Protein AF-A0A5N9G6C4-F1 (afdb_monomer)

Radius of gyration: 23.68 Å; Cα contacts (8 Å, |Δi|>4): 220; chains: 1; bounding box: 60×41×71 Å

Nearest PDB structures (foldseek):
  7oqy-assembly1_Y  TM=3.080E-01  e=1.799E-01  Saccharolobus solfataricus P2
  7n35-assembly2_A  TM=4.685E-01  e=5.476E+00  Yersinia aleksiciae
  2pm7-assembly1_B  TM=3.681E-01  e=4.408E+00  Saccharomyces cerevisiae
  6h3n-assembly1_B  TM=2.074E-01  e=8.450E+00  Pseudomonas aeruginosa PAO1

Sequence (139 aa):
MVASMALEARTTPQSTCPRCQSALVISYHEPECLSCGYADYAYTPPTERTERSVVAAGTRFILRYVGEFPTLTETLAHVRLRRIRNRVVYGVKCPFCGGDMDQSSLSGKRREVREERYKCPSGHRVSLLPKKDGSLGWK

Structure (mmCIF, N/CA/C/O backbone):
data_AF-A0A5N9G6C4-F1
#
_entry.id   AF-A0A5N9G6C4-F1
#
loop_
_atom_site.group_PDB
_atom_site.id
_atom_site.type_symbol
_atom_site.label_atom_id
_atom_site.label_alt_id
_atom_site.label_comp_id
_atom_site.label_asym_id
_atom_site.label_entity_id
_atom_site.label_seq_id
_atom_site.pdbx_PDB_ins_code
_atom_site.Cartn_x
_atom_site.Cartn_y
_atom_site.Cartn_z
_atom_site.occupancy
_atom_site.B_iso_or_equiv
_atom_site.auth_seq_id
_atom_site.auth_comp_id
_atom_site.auth_asym_id
_atom_site.auth_atom_id
_atom_site.pdbx_PDB_model_num
ATOM 1 N N . MET A 1 1 ? -14.489 18.185 52.212 1.00 36.25 1 MET A N 1
ATOM 2 C CA . MET A 1 1 ? -13.321 17.588 51.531 1.00 36.25 1 MET A CA 1
ATOM 3 C C . MET A 1 1 ? -13.854 16.710 50.415 1.00 36.25 1 MET A C 1
ATOM 5 O O . MET A 1 1 ? -14.339 15.626 50.700 1.00 36.25 1 MET A O 1
ATOM 9 N N . VAL A 1 2 ? -13.901 17.222 49.184 1.00 37.34 2 VAL A N 1
ATOM 10 C CA . VAL A 1 2 ? -14.400 16.456 48.031 1.00 37.34 2 VAL A CA 1
ATOM 11 C C . VAL A 1 2 ? -13.182 15.791 47.407 1.00 37.34 2 VAL A C 1
ATOM 13 O O . VAL A 1 2 ? -12.297 16.479 46.907 1.00 37.34 2 VAL A O 1
ATOM 16 N N . ALA A 1 3 ? -13.080 14.472 47.545 1.00 37.66 3 ALA A N 1
ATOM 17 C CA . ALA A 1 3 ? -12.008 13.705 46.935 1.00 37.66 3 ALA A CA 1
ATOM 18 C C . ALA A 1 3 ? -12.171 13.767 45.409 1.00 37.66 3 ALA A C 1
ATOM 20 O O . ALA A 1 3 ? -13.116 13.201 44.862 1.00 37.66 3 ALA A O 1
ATOM 21 N N . SER A 1 4 ? -11.267 14.476 44.728 1.00 42.16 4 SER A N 1
ATOM 22 C CA . SER A 1 4 ? -11.092 14.362 43.279 1.00 42.16 4 SER A CA 1
ATOM 23 C C . SER A 1 4 ? -10.633 12.943 42.968 1.00 42.16 4 SER A C 1
ATOM 25 O O . SER A 1 4 ? -9.462 12.609 43.138 1.00 42.16 4 SER A O 1
ATOM 27 N N . MET A 1 5 ? -11.567 12.093 42.547 1.00 43.66 5 MET A N 1
ATOM 28 C CA . MET A 1 5 ? -11.248 10.782 41.997 1.00 43.66 5 MET A CA 1
ATOM 29 C C . MET A 1 5 ? -10.710 10.997 40.583 1.00 43.66 5 MET A C 1
ATOM 31 O O . MET A 1 5 ? -11.456 11.354 39.673 1.00 43.66 5 MET A O 1
ATOM 35 N N . ALA A 1 6 ? -9.401 10.822 40.411 1.00 48.09 6 ALA A N 1
ATOM 36 C CA . ALA A 1 6 ? -8.812 10.666 39.092 1.00 48.09 6 ALA A CA 1
ATOM 37 C C . ALA A 1 6 ? -9.416 9.400 38.461 1.00 48.09 6 ALA A C 1
ATOM 39 O O . ALA A 1 6 ? -9.268 8.307 39.005 1.00 48.09 6 ALA A O 1
ATOM 40 N N . LEU A 1 7 ? -10.159 9.555 37.363 1.00 57.06 7 LEU A N 1
ATOM 41 C CA . LEU A 1 7 ? -10.677 8.427 36.593 1.00 57.06 7 LEU A CA 1
ATOM 42 C C . LEU A 1 7 ? -9.496 7.726 35.917 1.00 57.06 7 LEU A C 1
ATOM 44 O O . LEU A 1 7 ? -8.856 8.287 35.029 1.00 57.06 7 LEU A O 1
ATOM 48 N N . GLU A 1 8 ? -9.191 6.512 36.364 1.00 59.41 8 GLU A N 1
ATOM 49 C CA . GLU A 1 8 ? -8.225 5.635 35.708 1.00 59.41 8 GLU A CA 1
ATOM 50 C C . GLU A 1 8 ? -8.727 5.291 34.298 1.00 59.41 8 GLU A C 1
ATOM 52 O O . GLU A 1 8 ? -9.870 4.859 34.118 1.00 59.41 8 GLU A O 1
ATOM 57 N N . ALA A 1 9 ? -7.880 5.500 33.289 1.00 62.28 9 ALA A N 1
ATOM 58 C CA . ALA A 1 9 ? -8.211 5.196 31.903 1.00 62.28 9 ALA A CA 1
ATOM 59 C C . ALA A 1 9 ? -8.320 3.675 31.697 1.00 62.28 9 ALA A C 1
ATOM 61 O O . ALA A 1 9 ? -7.411 2.919 32.044 1.00 62.28 9 ALA A O 1
ATOM 62 N N . ARG A 1 10 ? -9.430 3.224 31.109 1.00 72.31 10 ARG A N 1
ATOM 63 C CA . ARG A 1 10 ? -9.715 1.819 30.794 1.00 72.31 10 ARG A CA 1
ATOM 64 C C . ARG A 1 10 ? -9.617 1.597 29.292 1.00 72.31 10 ARG A C 1
ATOM 66 O O . ARG A 1 10 ? -10.105 2.398 28.502 1.00 72.31 10 ARG A O 1
ATOM 73 N N . THR A 1 11 ? -9.001 0.491 28.898 1.00 69.12 11 THR A N 1
ATOM 74 C CA . THR A 1 11 ? -8.842 0.096 27.488 1.00 69.12 11 THR A CA 1
ATOM 75 C C . THR A 1 11 ? -9.912 -0.889 27.022 1.00 69.12 11 THR A C 1
ATOM 77 O O . THR A 1 11 ? -10.053 -1.131 25.825 1.00 69.12 11 THR A O 1
ATOM 80 N N . THR A 1 12 ? -10.684 -1.459 27.950 1.00 74.69 12 THR A N 1
ATOM 81 C CA . THR A 1 12 ? -11.844 -2.303 27.658 1.00 74.69 12 THR A CA 1
ATOM 82 C C . THR A 1 12 ? -13.127 -1.475 27.766 1.00 74.69 12 THR A C 1
ATOM 84 O O . THR A 1 12 ? -13.345 -0.821 28.789 1.00 74.69 12 THR A O 1
ATOM 87 N N . PRO A 1 13 ? -13.986 -1.473 26.732 1.00 75.38 13 PRO A N 1
ATOM 88 C CA . PRO A 1 13 ? -15.231 -0.722 26.782 1.00 75.38 13 PRO A CA 1
ATOM 89 C C . PRO A 1 13 ? -16.217 -1.421 27.720 1.00 75.38 13 PRO A C 1
ATOM 91 O O . PRO A 1 13 ? -16.378 -2.644 27.668 1.00 75.38 13 PRO A O 1
ATOM 94 N N . GLN A 1 14 ? -16.902 -0.655 28.570 1.00 81.62 14 GLN A N 1
ATOM 95 C CA . GLN A 1 14 ? -18.037 -1.184 29.319 1.00 81.62 14 GLN A CA 1
ATOM 96 C C . GLN A 1 14 ? -19.188 -1.490 28.355 1.00 81.62 14 GLN A C 1
ATOM 98 O O . GLN A 1 14 ? -19.529 -0.676 27.502 1.00 81.62 14 GLN A O 1
ATOM 103 N N . SER A 1 15 ? -19.805 -2.661 28.499 1.00 83.75 15 SER A N 1
ATOM 104 C CA . SER A 1 15 ? -20.960 -3.068 27.688 1.00 83.75 15 SER A CA 1
ATOM 105 C C . SER A 1 15 ? -22.298 -2.610 28.270 1.00 83.75 15 SER A C 1
ATOM 107 O O . SER A 1 15 ? -23.304 -2.619 27.563 1.00 83.75 15 SER A O 1
ATOM 109 N N . THR A 1 16 ? -22.322 -2.194 29.539 1.00 90.00 16 THR A N 1
ATOM 110 C CA . THR A 1 16 ? -23.551 -1.910 30.290 1.00 90.00 16 THR A CA 1
ATOM 111 C C . THR A 1 16 ? -23.477 -0.545 30.960 1.00 90.00 16 THR A C 1
ATOM 113 O O . THR A 1 16 ? -22.504 -0.226 31.639 1.00 90.00 16 THR A O 1
ATOM 116 N N . CYS A 1 17 ? -24.533 0.253 30.809 1.00 88.12 17 CYS A N 1
ATOM 117 C CA . CYS A 1 17 ? -24.637 1.577 31.401 1.00 88.12 17 CYS A CA 1
ATOM 118 C C . CYS A 1 17 ? -24.832 1.501 32.930 1.00 88.12 17 CYS A C 1
ATOM 120 O O . CYS A 1 17 ? -25.792 0.875 33.385 1.00 88.12 17 CYS A O 1
ATOM 122 N N . PRO A 1 18 ? -24.030 2.211 33.745 1.00 87.62 18 PRO A N 1
ATOM 123 C CA . PRO A 1 18 ? -24.185 2.215 35.201 1.00 87.62 18 PRO A CA 1
ATOM 124 C C . PRO A 1 18 ? -25.429 2.974 35.688 1.00 87.62 18 PRO A C 1
ATOM 126 O O . PRO A 1 18 ? -25.835 2.796 36.832 1.00 87.62 18 PRO A O 1
ATOM 129 N N . ARG A 1 19 ? -26.041 3.829 34.851 1.00 87.31 19 ARG A N 1
ATOM 130 C CA . ARG A 1 19 ? -27.228 4.617 35.230 1.00 87.31 19 ARG A CA 1
ATOM 131 C C . ARG A 1 19 ? -28.539 3.870 35.026 1.00 87.31 19 ARG A C 1
ATOM 133 O O . ARG A 1 19 ? -29.424 3.965 35.866 1.00 87.31 19 ARG A O 1
ATOM 140 N N . CYS A 1 20 ? -28.684 3.177 33.900 1.00 89.62 20 CYS A N 1
ATOM 141 C CA . CYS A 1 20 ? -29.958 2.567 33.507 1.00 89.62 20 CYS A CA 1
ATOM 142 C C . CYS A 1 20 ? -29.839 1.097 33.092 1.00 89.62 20 CYS A C 1
ATOM 144 O O . CYS A 1 20 ? -30.818 0.529 32.624 1.00 89.62 20 CYS A O 1
ATOM 146 N N . GLN A 1 21 ? -28.654 0.489 33.232 1.00 87.81 21 GLN A N 1
ATOM 147 C CA . GLN A 1 21 ? -28.378 -0.920 32.914 1.00 87.81 21 GLN A CA 1
ATOM 148 C C . GLN A 1 21 ? -28.632 -1.328 31.452 1.00 87.81 21 GLN A C 1
ATOM 150 O O . GLN A 1 21 ? -28.531 -2.504 31.113 1.00 87.81 21 GLN A O 1
ATOM 155 N N . SER A 1 22 ? -28.923 -0.375 30.566 1.00 88.69 22 SER A N 1
ATOM 156 C CA . SER A 1 22 ? -29.025 -0.630 29.130 1.00 88.69 22 SER A CA 1
ATOM 157 C C . SER A 1 22 ? -27.646 -0.844 28.499 1.00 88.69 22 SER A C 1
ATOM 159 O O . SER A 1 22 ? -26.613 -0.518 29.091 1.00 88.69 22 SER A O 1
ATOM 161 N N . ALA A 1 23 ? -27.628 -1.400 27.289 1.00 87.12 23 ALA A N 1
ATOM 162 C CA . ALA A 1 23 ? -26.392 -1.623 26.553 1.00 87.12 23 ALA A CA 1
ATOM 163 C C . ALA A 1 23 ? -25.733 -0.295 26.143 1.00 87.12 23 ALA A C 1
ATOM 165 O O . ALA A 1 23 ? -26.399 0.622 25.653 1.00 87.12 23 ALA A O 1
ATOM 166 N N . LEU A 1 24 ? -24.417 -0.215 26.325 1.00 87.75 24 LEU A N 1
ATOM 167 C CA . LEU A 1 24 ? -23.586 0.852 25.776 1.00 87.75 24 LEU A CA 1
ATOM 168 C C . LEU A 1 24 ? -23.210 0.511 24.335 1.00 87.75 24 LEU A C 1
ATOM 170 O O . LEU A 1 24 ? -22.813 -0.616 24.035 1.00 87.75 24 LEU A O 1
ATOM 174 N N . VAL A 1 25 ? -23.325 1.491 23.444 1.00 86.06 25 VAL A N 1
ATOM 175 C CA . VAL A 1 25 ? -22.963 1.364 22.032 1.00 86.06 25 VAL A CA 1
ATOM 176 C C . VAL A 1 25 ? -21.723 2.209 21.783 1.00 86.06 25 VAL A C 1
ATOM 178 O O . VAL A 1 25 ? -21.699 3.394 22.102 1.00 86.06 25 VAL A O 1
ATOM 181 N N . ILE A 1 26 ? -20.682 1.603 21.215 1.00 81.44 26 ILE A N 1
ATOM 182 C CA . ILE A 1 26 ? -19.456 2.319 20.850 1.00 81.44 26 ILE A CA 1
ATOM 183 C C . ILE A 1 26 ? -19.735 3.122 19.578 1.00 81.44 26 ILE A C 1
ATOM 185 O O . ILE A 1 26 ? -20.019 2.535 18.531 1.00 81.44 26 ILE A O 1
ATOM 189 N N . SER A 1 27 ? -19.680 4.451 19.685 1.00 74.19 27 SER A N 1
ATOM 190 C CA . SER A 1 27 ? -19.805 5.367 18.550 1.00 74.19 27 SER A CA 1
ATOM 191 C C . SER A 1 27 ? -18.424 5.646 17.924 1.00 74.19 27 SER A C 1
ATOM 193 O O . SER A 1 27 ? -17.555 4.775 17.895 1.00 74.19 27 SER A O 1
ATOM 195 N N . TYR A 1 28 ? -18.207 6.844 17.374 1.00 66.12 28 TYR A N 1
ATOM 196 C CA . TYR A 1 28 ? -16.961 7.210 16.694 1.00 66.12 28 TYR A CA 1
ATOM 197 C C . TYR A 1 28 ? -15.779 7.430 17.661 1.00 66.12 28 TYR A C 1
ATOM 199 O O . TYR A 1 28 ? -14.627 7.235 17.274 1.00 66.12 28 TYR A O 1
ATOM 207 N N . HIS A 1 29 ? -16.046 7.806 18.916 1.00 65.50 29 HIS A N 1
ATOM 208 C CA . HIS A 1 29 ? -15.001 8.106 19.904 1.00 65.50 29 HIS A CA 1
ATOM 209 C C . HIS A 1 29 ? -15.206 7.387 21.242 1.00 65.50 29 HIS A C 1
ATOM 211 O O . HIS A 1 29 ? -14.233 6.888 21.807 1.00 65.50 29 HIS A O 1
ATOM 217 N N . GLU A 1 30 ? -16.445 7.295 21.733 1.00 79.75 30 GLU A N 1
ATOM 218 C CA . GLU A 1 30 ? -16.741 6.889 23.112 1.00 79.75 30 GLU A CA 1
ATOM 219 C C . GLU A 1 30 ? -17.969 5.951 23.179 1.00 79.75 30 GLU A C 1
ATOM 221 O O . GLU A 1 30 ? -18.840 6.007 22.302 1.00 79.75 30 GLU A O 1
ATOM 226 N N . PRO A 1 31 ? -18.064 5.056 24.184 1.00 83.25 31 PRO A N 1
ATOM 227 C CA . PRO A 1 31 ? -19.263 4.266 24.436 1.00 83.25 31 PRO A CA 1
ATOM 228 C C . PRO A 1 31 ? -20.376 5.142 25.018 1.00 83.25 31 PRO A C 1
ATOM 230 O O . PRO A 1 31 ? -20.224 5.718 26.097 1.00 83.25 31 PRO A O 1
ATOM 233 N N . GLU A 1 32 ? -21.514 5.191 24.330 1.00 88.19 32 GLU A N 1
ATOM 234 C CA . GLU A 1 32 ? -22.676 5.994 24.707 1.00 88.19 32 GLU A CA 1
ATOM 235 C C . GLU A 1 32 ? -23.919 5.129 24.935 1.00 88.19 32 GLU A C 1
ATOM 237 O O . GLU A 1 32 ? -24.171 4.124 24.265 1.00 88.19 32 GLU A O 1
ATOM 242 N N . CYS A 1 33 ? -24.731 5.531 25.907 1.00 90.19 33 CYS A N 1
ATOM 243 C CA . CYS A 1 33 ? -26.010 4.915 26.219 1.00 90.19 33 CYS A CA 1
ATOM 244 C C . CYS A 1 33 ? -27.138 5.693 25.537 1.00 90.19 33 CYS A C 1
ATOM 246 O O . CYS A 1 33 ? -27.467 6.810 25.939 1.00 90.19 33 CYS A O 1
ATOM 248 N N . LEU A 1 34 ? -27.807 5.056 24.576 1.00 87.69 34 LEU A N 1
ATOM 249 C CA . LEU A 1 34 ? -28.899 5.669 23.811 1.00 87.69 34 LEU A CA 1
ATOM 250 C C . LEU A 1 34 ? -30.173 5.914 24.636 1.00 87.69 34 LEU A C 1
ATOM 252 O O . LEU A 1 34 ? -31.028 6.693 24.231 1.00 87.69 34 LEU A O 1
ATOM 256 N N . SER A 1 35 ? -30.324 5.246 25.784 1.00 87.81 35 SER A N 1
ATOM 257 C CA . SER A 1 35 ? -31.524 5.364 26.625 1.00 87.81 35 SER A CA 1
ATOM 258 C C . SER A 1 35 ? -31.457 6.514 27.632 1.00 87.81 35 SER A C 1
ATOM 260 O O . SER A 1 35 ? -32.492 7.078 27.971 1.00 87.81 35 SER A O 1
ATOM 262 N N . CYS A 1 36 ? -30.270 6.864 28.142 1.00 89.69 36 CYS A N 1
ATOM 263 C CA . CYS A 1 36 ? -30.132 7.889 29.188 1.00 89.69 36 CYS A CA 1
ATOM 264 C C . CYS A 1 36 ? -28.990 8.892 28.962 1.00 89.69 36 CYS A C 1
ATOM 266 O O . CYS A 1 36 ? -28.693 9.679 29.862 1.00 89.69 36 CYS A O 1
ATOM 268 N N . GLY A 1 37 ? -28.302 8.829 27.818 1.00 85.38 37 GLY A N 1
ATOM 269 C CA . GLY A 1 37 ? -27.229 9.760 27.458 1.00 85.38 37 GLY A CA 1
ATOM 270 C C . GLY A 1 37 ? -25.978 9.662 28.333 1.00 85.38 37 GLY A C 1
ATOM 271 O O . GLY A 1 37 ? -25.238 10.631 28.460 1.00 85.38 37 GLY A O 1
ATOM 272 N N . TYR A 1 38 ? -25.750 8.527 29.001 1.00 87.94 38 TYR A N 1
ATOM 273 C CA . TYR A 1 38 ? -24.489 8.297 29.710 1.00 87.94 38 TYR A CA 1
ATOM 274 C C . TYR A 1 38 ? -23.368 7.997 28.709 1.00 87.94 38 TYR A C 1
ATOM 276 O O . TYR A 1 38 ? -23.552 7.122 27.866 1.00 87.94 38 TYR A O 1
ATOM 284 N N . ALA A 1 39 ? -22.221 8.661 28.853 1.00 86.69 39 ALA A N 1
ATOM 285 C CA . ALA A 1 39 ? -21.005 8.413 28.081 1.00 86.69 39 ALA A CA 1
ATOM 286 C C . ALA A 1 39 ? -19.865 7.965 29.011 1.00 86.69 39 ALA A C 1
ATOM 288 O O . ALA A 1 39 ? -19.681 8.538 30.092 1.00 86.69 39 ALA A O 1
ATOM 289 N N . ASP A 1 40 ? -19.115 6.936 28.611 1.00 82.50 40 ASP A N 1
ATOM 290 C CA . ASP A 1 40 ? -17.954 6.441 29.364 1.00 82.50 40 ASP A CA 1
ATOM 291 C C . ASP A 1 40 ? -16.664 7.147 28.920 1.00 82.50 40 ASP A C 1
ATOM 293 O O . ASP A 1 40 ? -15.883 6.616 28.132 1.00 82.50 40 ASP A O 1
ATOM 297 N N . TYR A 1 41 ? -16.414 8.340 29.470 1.00 83.25 41 TYR A N 1
ATOM 298 C CA . TYR A 1 41 ? -15.186 9.113 29.222 1.00 83.25 41 TYR A CA 1
ATOM 299 C C . TYR A 1 41 ? -13.910 8.461 29.779 1.00 83.25 41 TYR A C 1
ATOM 301 O O . TYR A 1 41 ? -12.807 8.919 29.488 1.00 83.25 41 TYR A O 1
ATOM 309 N N . ALA A 1 42 ? -14.029 7.419 30.611 1.00 80.88 42 ALA A N 1
ATOM 310 C CA . ALA A 1 42 ? -12.864 6.681 31.095 1.00 80.88 42 ALA A CA 1
ATOM 311 C C . ALA A 1 42 ? -12.334 5.695 30.045 1.00 80.88 42 ALA A C 1
ATOM 313 O O . ALA A 1 42 ? -11.225 5.184 30.199 1.00 80.88 42 ALA A O 1
ATOM 314 N N . TYR A 1 43 ? -13.111 5.397 28.999 1.00 79.56 43 TYR A N 1
ATOM 315 C CA . TYR A 1 43 ? -12.673 4.529 27.919 1.00 79.56 43 TYR A CA 1
ATOM 316 C C . TYR A 1 43 ? -11.702 5.261 26.992 1.00 79.56 43 TYR A C 1
ATOM 318 O O . TYR A 1 43 ? -12.023 6.290 26.403 1.00 79.56 43 TYR A O 1
ATOM 326 N N . THR A 1 44 ? -10.521 4.680 26.808 1.00 76.25 44 THR A N 1
ATOM 327 C CA . THR A 1 44 ? -9.573 5.097 25.773 1.00 76.25 44 THR A CA 1
ATOM 328 C C . THR A 1 44 ? -9.429 3.954 24.774 1.00 76.25 44 THR A C 1
ATOM 330 O O . THR A 1 44 ? -9.078 2.840 25.178 1.00 76.25 44 THR A O 1
ATOM 333 N N . PRO A 1 45 ? -9.717 4.170 23.476 1.00 71.44 45 PRO A N 1
ATOM 334 C CA . PRO A 1 45 ? -9.555 3.113 22.494 1.00 71.44 45 PRO A CA 1
ATOM 335 C C . PRO A 1 45 ? -8.079 2.695 22.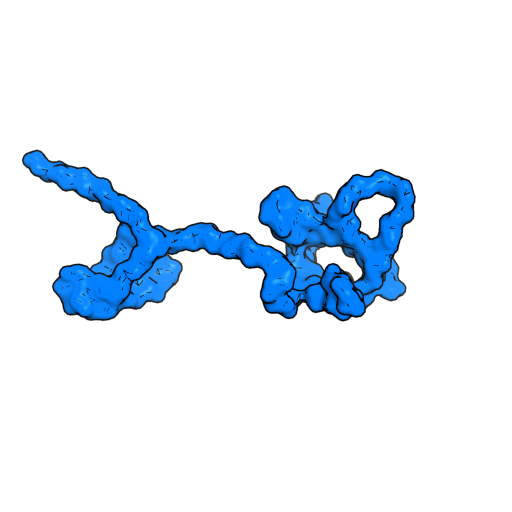453 1.00 71.44 45 PRO A C 1
ATOM 337 O O . PRO A 1 45 ? -7.204 3.567 22.402 1.00 71.44 45 PRO A O 1
ATOM 340 N N . PRO A 1 46 ? -7.770 1.386 22.468 1.00 68.50 46 PRO A N 1
ATOM 341 C CA . PRO A 1 46 ? -6.394 0.929 22.360 1.00 68.50 46 PRO A CA 1
ATOM 342 C C . PRO A 1 46 ? -5.784 1.462 21.057 1.00 68.50 46 PRO A C 1
ATOM 344 O O . PRO A 1 46 ? -6.254 1.170 19.959 1.00 68.50 46 PRO A O 1
ATOM 347 N N . THR A 1 47 ? -4.720 2.258 21.179 1.00 62.38 47 THR A N 1
ATOM 348 C CA . THR A 1 47 ? -3.961 2.828 20.053 1.00 62.38 47 THR A CA 1
ATOM 349 C C . THR A 1 47 ? -3.063 1.805 19.366 1.00 62.38 47 THR A C 1
ATOM 351 O O . THR A 1 47 ? -2.329 2.158 18.437 1.00 62.38 47 THR A O 1
ATOM 354 N N . GLU A 1 48 ? -3.123 0.539 19.785 1.00 54.03 48 GLU A N 1
ATOM 355 C CA . GLU A 1 48 ? -2.376 -0.544 19.171 1.00 54.03 48 GLU A CA 1
ATOM 356 C C . GLU A 1 48 ? -2.876 -0.773 17.744 1.00 54.03 48 GLU A C 1
ATOM 358 O O . GLU A 1 48 ? -3.760 -1.582 17.453 1.00 54.03 48 GLU A O 1
ATOM 363 N N . ARG A 1 49 ? -2.232 -0.055 16.818 1.00 50.41 49 ARG A N 1
ATOM 364 C CA . ARG A 1 49 ? -1.990 -0.520 15.459 1.00 50.41 49 ARG A CA 1
ATOM 365 C C . ARG A 1 49 ? -1.426 -1.914 15.609 1.00 50.41 49 ARG A C 1
ATOM 367 O O . ARG A 1 49 ? -0.244 -2.066 15.889 1.00 50.41 49 ARG A O 1
ATOM 374 N N . THR A 1 50 ? -2.290 -2.913 15.494 1.00 46.06 50 THR A N 1
ATOM 375 C CA . THR A 1 50 ? -1.884 -4.295 15.655 1.00 46.06 50 THR A CA 1
ATOM 376 C C . THR A 1 50 ? -0.698 -4.506 14.724 1.00 46.06 50 THR A C 1
ATOM 378 O O . THR A 1 50 ? -0.842 -4.360 13.506 1.00 46.06 50 THR A O 1
ATOM 381 N N . GLU A 1 51 ? 0.466 -4.818 15.290 1.00 47.75 51 GLU A N 1
ATOM 382 C CA . GLU A 1 51 ? 1.654 -5.270 14.569 1.00 47.75 51 GLU A CA 1
ATOM 383 C C . GLU A 1 51 ? 1.369 -6.663 13.988 1.00 47.75 51 GLU A C 1
ATOM 385 O O . GLU A 1 51 ? 2.064 -7.643 14.247 1.00 47.75 51 GLU A O 1
ATOM 390 N N . ARG A 1 52 ? 0.277 -6.804 13.226 1.00 44.16 52 ARG A N 1
ATOM 391 C CA . ARG A 1 52 ? 0.003 -8.019 12.476 1.00 44.16 52 ARG A CA 1
ATOM 392 C C . ARG A 1 52 ? 1.155 -8.138 11.506 1.00 44.16 52 ARG A C 1
ATOM 394 O O . ARG A 1 52 ? 1.268 -7.348 10.568 1.00 44.16 52 ARG A O 1
ATOM 401 N N . SER A 1 53 ? 2.026 -9.106 11.780 1.00 46.19 53 SER A N 1
ATOM 402 C CA . SER A 1 53 ? 3.139 -9.417 10.907 1.00 46.19 53 SER A CA 1
ATOM 403 C C . SER A 1 53 ? 2.584 -9.560 9.492 1.00 46.19 53 SER A C 1
ATOM 405 O O . SER A 1 53 ? 1.601 -10.265 9.241 1.00 46.19 53 SER A O 1
ATOM 407 N N . VAL A 1 54 ? 3.204 -8.821 8.573 1.00 51.41 54 VAL A N 1
ATOM 408 C CA . VAL A 1 54 ? 2.842 -8.687 7.153 1.00 51.41 54 VAL A CA 1
ATOM 409 C C . VAL A 1 54 ? 2.595 -10.054 6.492 1.00 51.41 54 VAL A C 1
ATOM 411 O O . VAL A 1 54 ? 1.864 -10.157 5.516 1.00 51.41 54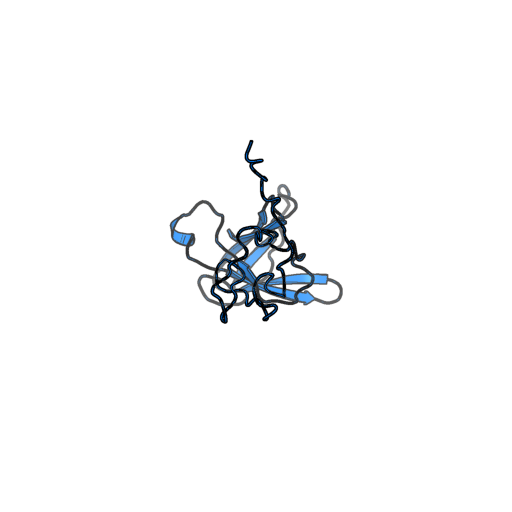 VAL A O 1
ATOM 414 N N . VAL A 1 55 ? 3.145 -11.125 7.064 1.00 51.44 55 VAL A N 1
ATOM 415 C CA . VAL A 1 55 ? 3.084 -12.508 6.593 1.00 51.44 55 VAL A CA 1
ATOM 416 C C . VAL A 1 55 ? 1.724 -13.191 6.834 1.00 51.44 55 VAL A C 1
ATOM 418 O O . VAL A 1 55 ? 1.346 -14.051 6.043 1.00 51.44 55 VAL A O 1
ATOM 421 N N . ALA A 1 56 ? 0.962 -12.827 7.874 1.00 42.81 56 ALA A N 1
ATOM 422 C CA . ALA A 1 56 ? -0.196 -13.619 8.320 1.00 42.81 56 ALA A CA 1
ATOM 423 C C . ALA A 1 56 ? -1.503 -13.378 7.535 1.00 42.81 56 ALA A C 1
ATOM 425 O O . ALA A 1 56 ? -2.402 -14.212 7.576 1.00 42.81 56 ALA A O 1
ATOM 426 N N . ALA A 1 57 ? -1.636 -12.255 6.821 1.00 51.78 57 ALA A N 1
ATOM 427 C CA . ALA A 1 57 ? -2.936 -11.823 6.299 1.00 51.78 57 ALA A CA 1
ATOM 428 C C . ALA A 1 57 ? -3.249 -12.284 4.861 1.00 51.78 57 ALA A C 1
ATOM 430 O O . ALA A 1 57 ? -4.398 -12.200 4.439 1.00 51.78 57 ALA A O 1
ATOM 431 N N . GLY A 1 58 ? -2.265 -12.737 4.072 1.00 49.28 58 GLY A N 1
ATOM 432 C CA . GLY A 1 58 ? -2.490 -13.066 2.650 1.00 49.28 58 GLY A CA 1
ATOM 433 C C . GLY A 1 58 ? -3.061 -11.901 1.816 1.00 49.28 58 GLY A C 1
ATOM 434 O O . GLY A 1 58 ? -3.566 -12.106 0.712 1.00 49.28 58 GLY A O 1
ATOM 435 N N . THR A 1 59 ? -3.008 -10.677 2.347 1.00 58.91 59 THR A N 1
ATOM 436 C CA . THR A 1 59 ? -3.706 -9.499 1.835 1.00 58.91 59 THR A CA 1
ATOM 437 C C . THR A 1 59 ? -2.917 -8.803 0.731 1.00 58.91 59 THR A C 1
ATOM 439 O O . THR A 1 59 ? -1.695 -8.902 0.612 1.00 58.91 59 THR A O 1
ATOM 442 N N . ARG A 1 60 ? -3.644 -8.078 -0.121 1.00 68.00 60 ARG A N 1
ATOM 443 C CA . ARG A 1 60 ? -3.060 -7.057 -0.993 1.00 68.00 60 ARG A CA 1
ATOM 444 C C . ARG A 1 60 ? -2.693 -5.860 -0.115 1.00 68.00 60 ARG A C 1
ATOM 446 O O . ARG A 1 60 ? -3.539 -5.356 0.616 1.00 68.00 60 ARG A O 1
ATOM 453 N N . PHE A 1 61 ? -1.449 -5.422 -0.198 1.00 75.38 61 PHE A N 1
ATOM 454 C CA . PHE A 1 61 ? -0.901 -4.266 0.493 1.00 75.38 61 PHE A CA 1
ATOM 455 C C . PHE A 1 61 ? -0.816 -3.081 -0.462 1.00 75.38 61 PHE A C 1
ATOM 457 O O . PHE A 1 61 ? -0.491 -3.230 -1.642 1.00 75.38 61 PHE A O 1
ATOM 464 N N . ILE A 1 62 ? -1.078 -1.898 0.078 1.00 85.19 62 ILE A N 1
ATOM 465 C CA . ILE A 1 62 ? -0.867 -0.626 -0.601 1.00 85.19 62 ILE A CA 1
ATOM 466 C C . ILE A 1 62 ? 0.281 0.061 0.131 1.00 85.19 62 ILE A C 1
ATOM 468 O O . ILE A 1 62 ? 0.156 0.401 1.307 1.00 85.19 62 ILE A O 1
ATOM 472 N N . LEU A 1 63 ? 1.414 0.219 -0.548 1.00 87.56 63 LEU A N 1
ATOM 473 C CA . LEU A 1 63 ? 2.599 0.855 0.012 1.00 87.56 63 LEU A CA 1
ATOM 474 C C . LEU A 1 63 ? 2.671 2.314 -0.432 1.00 87.56 63 LEU A C 1
ATOM 476 O O . LEU A 1 63 ? 2.415 2.640 -1.593 1.00 87.56 63 LEU A O 1
ATOM 480 N N . ARG A 1 64 ? 3.075 3.180 0.497 1.00 88.44 64 ARG A N 1
ATOM 481 C CA . ARG A 1 64 ? 3.352 4.596 0.234 1.00 88.44 64 ARG A CA 1
ATOM 482 C C . ARG A 1 64 ? 4.809 4.798 -0.165 1.00 88.44 64 ARG A C 1
ATOM 484 O O . ARG A 1 64 ? 5.676 4.028 0.262 1.00 88.44 64 ARG A O 1
ATOM 491 N N . TYR A 1 65 ? 5.048 5.840 -0.954 1.00 89.81 65 TYR A N 1
ATOM 492 C CA . TYR A 1 65 ? 6.383 6.250 -1.359 1.00 89.81 65 TYR A CA 1
ATOM 493 C C . TYR A 1 65 ? 7.185 6.783 -0.159 1.00 89.81 65 TYR A C 1
ATOM 495 O O . TYR A 1 65 ? 6.641 7.473 0.704 1.00 89.81 65 TYR A O 1
ATOM 503 N N . VAL A 1 66 ? 8.466 6.422 -0.076 1.00 88.19 66 VAL A N 1
ATOM 504 C CA . VAL A 1 66 ? 9.392 6.795 1.019 1.00 88.19 66 VAL A CA 1
ATOM 505 C C . VAL A 1 66 ? 10.725 7.319 0.468 1.00 88.19 66 VAL A C 1
ATOM 507 O O . VAL A 1 66 ? 11.691 7.486 1.205 1.00 88.19 66 VAL A O 1
ATOM 510 N N . GLY A 1 67 ? 10.821 7.534 -0.842 1.00 85.38 67 GLY A N 1
ATOM 511 C CA . GLY A 1 67 ? 12.034 8.070 -1.446 1.00 85.38 67 GLY A CA 1
ATOM 512 C C . GLY A 1 67 ? 12.153 9.590 -1.327 1.00 85.38 67 GLY A C 1
ATOM 513 O O . GLY A 1 67 ? 11.420 10.250 -0.596 1.00 85.38 67 GLY A O 1
ATOM 514 N N . GLU A 1 68 ? 13.104 10.140 -2.075 1.00 87.94 68 GLU A N 1
ATOM 515 C CA . GLU A 1 68 ? 13.505 11.552 -2.003 1.00 87.94 68 GLU A CA 1
ATOM 516 C C . GLU A 1 68 ? 12.602 12.486 -2.822 1.00 87.94 68 GLU A C 1
ATOM 518 O O . GLU A 1 68 ? 12.631 13.697 -2.621 1.00 87.94 68 GLU A O 1
ATOM 523 N N . PHE A 1 69 ? 11.795 11.949 -3.745 1.00 87.94 69 PHE A N 1
ATOM 524 C CA . PHE A 1 69 ? 10.993 12.755 -4.665 1.00 87.94 69 PHE A CA 1
ATOM 525 C C . PHE A 1 69 ? 9.578 13.022 -4.119 1.00 87.94 69 PHE A C 1
ATOM 527 O O . PHE A 1 69 ? 8.742 12.115 -4.120 1.00 87.94 69 PHE A O 1
ATOM 534 N N . PRO A 1 70 ? 9.239 14.263 -3.720 1.00 86.94 70 PRO A N 1
ATOM 535 C CA . PRO A 1 70 ? 7.934 14.565 -3.128 1.00 86.94 70 PRO A CA 1
ATOM 536 C C . PRO A 1 70 ? 6.775 14.398 -4.121 1.00 86.94 70 PRO A C 1
ATOM 538 O O . PRO A 1 70 ? 5.656 14.094 -3.712 1.00 86.94 70 PRO A O 1
ATOM 541 N N . THR A 1 71 ? 7.037 14.518 -5.423 1.00 88.69 71 THR A N 1
ATOM 542 C CA . THR A 1 71 ? 6.058 14.306 -6.504 1.00 88.69 71 THR A CA 1
ATOM 543 C C . THR A 1 71 ? 5.482 12.890 -6.530 1.00 88.69 71 THR A C 1
ATOM 545 O O . THR A 1 71 ? 4.401 12.679 -7.068 1.00 88.69 71 THR A O 1
ATOM 548 N N . LEU A 1 72 ? 6.176 11.918 -5.933 1.00 87.19 72 LEU A N 1
ATOM 549 C CA . LEU A 1 72 ? 5.750 10.522 -5.874 1.00 87.19 72 LEU A CA 1
ATOM 550 C C . LEU A 1 72 ? 5.024 10.174 -4.565 1.00 87.19 72 LEU A C 1
ATOM 552 O O . LEU A 1 72 ? 4.564 9.046 -4.405 1.00 87.19 72 LEU A O 1
ATOM 556 N N . THR A 1 73 ? 4.854 11.123 -3.642 1.00 86.75 73 THR A N 1
ATOM 557 C CA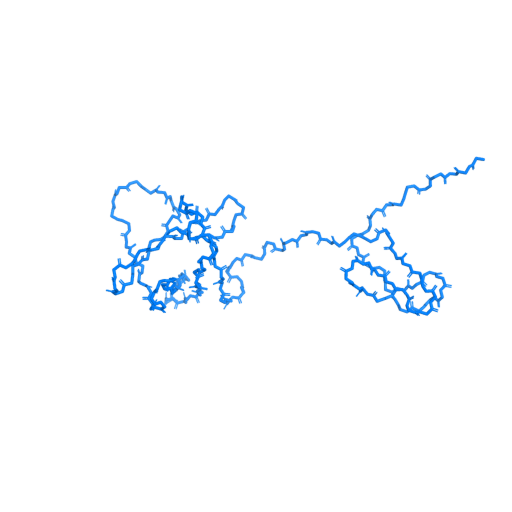 . THR A 1 73 ? 4.242 10.873 -2.320 1.00 86.75 73 THR A CA 1
ATOM 558 C C . THR A 1 73 ? 2.822 10.308 -2.419 1.00 86.75 73 THR A C 1
ATOM 560 O O . THR A 1 73 ? 2.438 9.444 -1.628 1.00 86.75 73 THR A O 1
ATOM 563 N N . GLU A 1 74 ? 2.053 10.766 -3.407 1.00 86.44 74 GLU A N 1
ATOM 564 C CA . GLU A 1 74 ? 0.677 10.317 -3.649 1.00 86.44 74 GLU A CA 1
ATOM 565 C C . GLU A 1 74 ? 0.602 9.051 -4.512 1.00 86.44 74 GL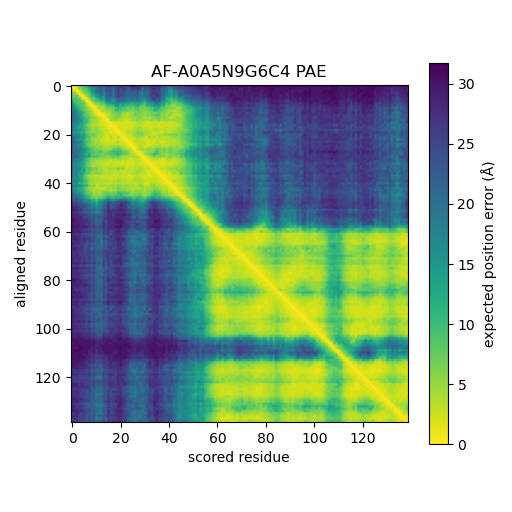U A C 1
ATOM 567 O O . GLU A 1 74 ? -0.447 8.412 -4.592 1.00 86.44 74 GLU A O 1
ATOM 572 N N . THR A 1 75 ? 1.715 8.641 -5.129 1.00 88.25 75 THR A N 1
ATOM 573 C CA . THR A 1 75 ? 1.749 7.409 -5.917 1.00 88.25 75 THR A CA 1
ATOM 574 C C . THR A 1 75 ? 1.824 6.184 -5.004 1.00 88.25 75 THR A C 1
ATOM 576 O O . THR A 1 75 ? 2.625 6.095 -4.068 1.00 88.25 75 THR A O 1
ATOM 579 N N . LEU A 1 76 ? 0.953 5.212 -5.271 1.00 88.31 76 LEU A N 1
ATOM 580 C CA . LEU A 1 76 ? 0.772 4.030 -4.434 1.00 88.31 76 LEU A CA 1
ATOM 581 C C . LEU A 1 76 ? 1.215 2.772 -5.178 1.00 88.31 76 LEU A C 1
ATOM 583 O O . LEU A 1 76 ? 0.742 2.483 -6.280 1.00 88.31 76 LEU A O 1
ATOM 587 N N . ALA A 1 77 ? 2.086 1.983 -4.551 1.00 88.62 77 ALA A N 1
ATOM 588 C CA . ALA A 1 77 ? 2.502 0.696 -5.089 1.00 88.62 77 ALA A CA 1
ATOM 589 C C . ALA A 1 77 ? 1.629 -0.421 -4.515 1.00 88.62 77 ALA A C 1
ATOM 591 O O . ALA A 1 77 ? 1.481 -0.563 -3.299 1.00 88.62 77 ALA A O 1
ATOM 592 N N . HIS A 1 78 ? 1.073 -1.242 -5.402 1.00 88.94 78 HIS A N 1
ATOM 593 C CA . HIS A 1 78 ? 0.269 -2.391 -5.009 1.00 88.94 78 HIS A CA 1
ATOM 594 C C . HIS A 1 78 ? 1.164 -3.617 -4.897 1.00 88.94 78 HIS A C 1
ATOM 596 O O . HIS A 1 78 ? 1.799 -4.032 -5.870 1.00 88.94 78 HIS A O 1
ATOM 602 N N . VAL A 1 79 ? 1.182 -4.220 -3.714 1.00 88.62 79 VAL A N 1
ATOM 6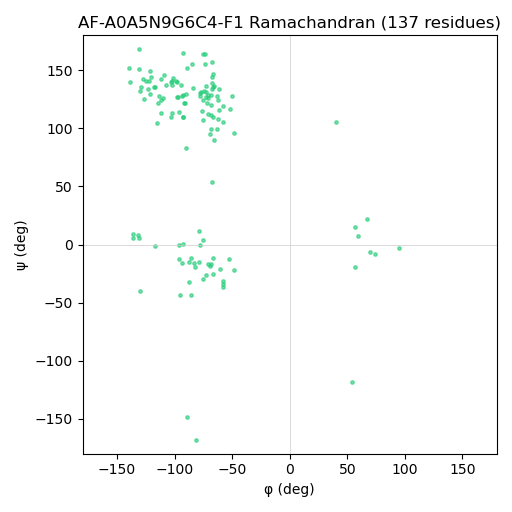03 C CA . VAL A 1 79 ? 2.019 -5.375 -3.404 1.00 88.62 79 VAL A CA 1
ATOM 604 C C . VAL A 1 79 ? 1.143 -6.517 -2.925 1.00 88.62 79 VAL A C 1
ATOM 606 O O . VAL A 1 79 ? 0.250 -6.340 -2.109 1.00 88.62 79 VAL A O 1
ATOM 609 N N . ARG A 1 80 ? 1.374 -7.720 -3.436 1.00 86.56 80 ARG A N 1
ATOM 610 C CA . ARG A 1 80 ? 0.694 -8.938 -2.986 1.00 86.56 80 ARG A CA 1
ATOM 611 C C . ARG A 1 80 ? 1.718 -9.973 -2.576 1.00 86.56 80 ARG A C 1
ATOM 613 O O . ARG A 1 80 ? 2.713 -10.139 -3.270 1.00 86.56 80 ARG A O 1
ATOM 620 N N . LEU A 1 81 ? 1.469 -10.710 -1.505 1.00 84.50 81 LEU A N 1
ATOM 621 C CA . LEU A 1 81 ? 2.298 -11.871 -1.201 1.00 84.50 81 LEU A CA 1
ATOM 622 C C . LEU A 1 81 ? 1.997 -12.974 -2.217 1.00 84.50 81 LEU A C 1
ATOM 624 O O . LEU A 1 81 ? 0.843 -13.345 -2.432 1.00 84.50 81 LEU A O 1
ATOM 628 N N . ARG A 1 82 ? 3.037 -13.481 -2.876 1.00 81.31 82 ARG A N 1
ATOM 629 C CA . ARG A 1 82 ? 2.968 -14.649 -3.753 1.00 81.31 82 ARG A CA 1
ATOM 630 C C . ARG A 1 82 ? 3.837 -15.747 -3.166 1.00 81.31 82 ARG A C 1
ATOM 632 O O . ARG A 1 82 ? 4.974 -15.513 -2.762 1.00 81.31 82 ARG A O 1
ATOM 639 N N . ARG A 1 83 ? 3.319 -16.970 -3.152 1.00 80.00 83 ARG A N 1
ATOM 640 C CA . ARG A 1 83 ? 4.108 -18.143 -2.786 1.00 80.00 83 ARG A CA 1
ATOM 641 C C . ARG A 1 83 ? 4.734 -18.719 -4.048 1.00 80.00 83 ARG A C 1
ATOM 643 O O . ARG A 1 83 ? 4.026 -19.052 -4.993 1.00 80.00 83 ARG A O 1
ATOM 650 N N . ILE A 1 84 ? 6.058 -18.812 -4.074 1.00 80.19 84 ILE A N 1
ATOM 651 C CA . ILE A 1 84 ? 6.809 -19.443 -5.160 1.00 80.19 84 ILE A CA 1
ATOM 652 C C . ILE A 1 84 ? 7.488 -20.668 -4.559 1.00 80.19 84 ILE A C 1
ATOM 654 O O . ILE A 1 84 ? 8.479 -20.536 -3.842 1.00 80.19 84 ILE A O 1
ATOM 658 N N . ARG A 1 85 ? 6.964 -21.866 -4.840 1.00 83.44 85 ARG A N 1
ATOM 659 C CA . ARG A 1 85 ? 7.418 -23.121 -4.212 1.00 83.44 85 ARG A CA 1
ATOM 660 C C . ARG A 1 85 ? 7.360 -23.007 -2.676 1.00 83.44 85 ARG A C 1
ATOM 662 O O . ARG A 1 85 ? 6.293 -22.739 -2.131 1.00 83.44 85 ARG A O 1
ATOM 669 N N . ASN A 1 86 ? 8.499 -23.132 -1.992 1.00 83.44 86 ASN A N 1
ATOM 670 C CA . ASN A 1 86 ? 8.588 -23.096 -0.528 1.00 83.44 86 ASN A CA 1
ATOM 671 C C . ASN A 1 86 ? 8.866 -21.694 0.046 1.00 83.44 86 ASN A C 1
ATOM 673 O O . ASN A 1 86 ? 8.946 -21.549 1.262 1.00 83.44 86 ASN A O 1
ATOM 677 N N . ARG A 1 87 ? 8.999 -20.656 -0.796 1.00 78.38 87 ARG A N 1
ATOM 678 C CA . ARG A 1 87 ? 9.262 -19.273 -0.358 1.00 78.38 87 ARG A CA 1
ATOM 679 C C . ARG A 1 87 ? 8.049 -18.367 -0.551 1.00 78.38 87 ARG A C 1
ATOM 681 O O . ARG A 1 87 ? 7.304 -18.504 -1.522 1.00 78.38 87 ARG A O 1
ATOM 688 N N . VAL A 1 88 ? 7.883 -17.413 0.360 1.00 78.44 88 VAL A N 1
ATOM 689 C CA . VAL A 1 88 ?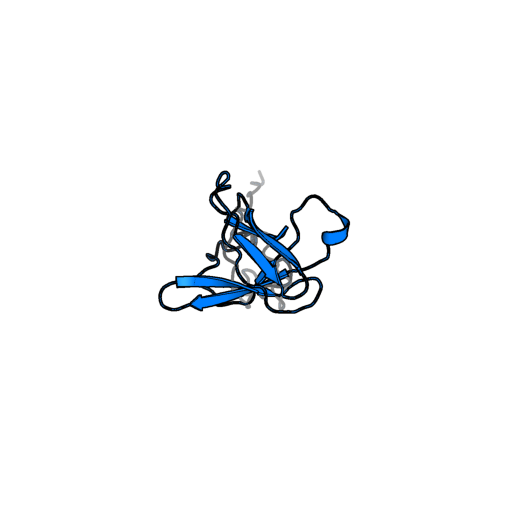 6.942 -16.296 0.223 1.00 78.44 88 VAL A CA 1
ATOM 690 C C . VAL A 1 88 ? 7.727 -15.098 -0.303 1.00 78.44 88 VAL A C 1
ATOM 692 O O . VAL A 1 88 ? 8.771 -14.763 0.246 1.00 78.44 88 VAL A O 1
ATOM 695 N N . VAL A 1 89 ? 7.255 -14.499 -1.392 1.00 82.69 89 VAL A N 1
ATOM 696 C CA . VAL A 1 89 ? 7.898 -13.369 -2.076 1.00 82.69 89 VAL A CA 1
ATOM 697 C C . VAL A 1 89 ? 6.853 -12.286 -2.318 1.00 82.69 89 VAL A C 1
ATOM 699 O O . VAL A 1 89 ? 5.666 -12.583 -2.481 1.00 82.69 89 VAL A O 1
ATOM 702 N N . TYR A 1 90 ? 7.268 -11.026 -2.368 1.00 86.12 90 TYR A N 1
ATOM 703 C CA . TYR A 1 90 ? 6.384 -9.943 -2.771 1.00 86.12 90 TYR A CA 1
ATOM 704 C C . TYR A 1 90 ? 6.218 -9.921 -4.299 1.00 86.12 90 TYR A C 1
ATOM 706 O O . TYR A 1 90 ? 7.171 -9.978 -5.066 1.00 86.12 90 TYR A O 1
ATOM 714 N N . GLY A 1 91 ? 4.974 -9.854 -4.761 1.00 88.81 91 GLY A N 1
ATOM 715 C CA . GLY A 1 91 ? 4.620 -9.552 -6.141 1.00 88.81 91 GLY A CA 1
ATOM 716 C C . GLY A 1 91 ? 4.164 -8.105 -6.238 1.00 88.81 91 GLY A C 1
ATOM 717 O O . GLY A 1 91 ? 3.110 -7.764 -5.699 1.00 88.81 91 GLY A O 1
ATOM 718 N N . VAL A 1 92 ? 4.932 -7.276 -6.936 1.00 90.25 92 VAL A N 1
ATOM 719 C CA . VAL A 1 92 ? 4.697 -5.831 -7.055 1.00 90.25 92 VAL A CA 1
ATOM 720 C C . VAL A 1 92 ? 4.061 -5.513 -8.404 1.00 90.25 92 VAL A C 1
ATOM 722 O O . VAL A 1 92 ? 4.479 -6.051 -9.431 1.00 90.25 92 VAL A O 1
ATOM 725 N N . LYS A 1 93 ? 3.055 -4.635 -8.409 1.00 91.44 93 LYS A N 1
ATOM 726 C CA . LYS A 1 93 ? 2.584 -3.971 -9.627 1.00 91.44 93 LYS A CA 1
ATOM 727 C C . LYS A 1 93 ? 3.268 -2.623 -9.783 1.00 91.44 93 LYS A C 1
ATOM 729 O O . LYS A 1 93 ? 3.375 -1.866 -8.820 1.00 91.44 93 LYS A O 1
ATOM 734 N N . CYS A 1 94 ? 3.676 -2.316 -11.006 1.00 90.75 94 CYS A N 1
ATOM 735 C CA . CYS A 1 94 ? 4.309 -1.052 -11.332 1.00 90.75 94 CYS A CA 1
ATOM 736 C C . CYS A 1 94 ? 3.339 0.113 -11.062 1.00 90.75 94 CYS A C 1
ATOM 738 O O . CYS A 1 94 ? 2.249 0.115 -11.638 1.00 90.75 94 CYS A O 1
ATOM 740 N N . PRO A 1 95 ? 3.716 1.113 -10.245 1.00 90.00 95 PRO A N 1
ATOM 741 C CA . PRO A 1 95 ? 2.860 2.266 -9.961 1.00 90.00 95 PRO A CA 1
ATOM 742 C C . PRO A 1 95 ? 2.675 3.183 -11.181 1.00 90.00 95 PRO A C 1
ATOM 744 O O . PRO A 1 95 ? 1.739 3.970 -11.208 1.00 90.00 95 PRO A O 1
ATOM 747 N N . PHE A 1 96 ? 3.531 3.058 -12.202 1.00 90.00 96 PHE A N 1
ATOM 748 C CA . PHE A 1 96 ? 3.504 3.905 -13.398 1.00 90.00 96 PHE A CA 1
ATOM 749 C C . PHE A 1 96 ? 2.718 3.289 -14.559 1.00 90.00 96 PHE A C 1
ATOM 751 O O . PHE A 1 96 ? 1.954 3.980 -15.219 1.00 90.00 96 PHE A O 1
ATOM 758 N N . CYS A 1 97 ? 2.898 1.990 -14.827 1.00 90.94 97 CYS A N 1
ATOM 759 C CA . CYS A 1 97 ? 2.262 1.319 -15.969 1.00 90.94 97 CYS A CA 1
ATOM 760 C C . CYS A 1 97 ? 1.291 0.194 -15.582 1.00 90.94 97 CYS A C 1
ATOM 762 O O . CYS A 1 97 ? 0.727 -0.451 -16.459 1.00 90.94 97 CYS A O 1
ATOM 764 N N . GLY A 1 98 ? 1.118 -0.100 -14.289 1.00 87.12 98 GLY A N 1
ATOM 765 C CA . GLY A 1 98 ? 0.199 -1.134 -13.796 1.00 87.12 98 GLY A CA 1
ATOM 766 C C . GLY A 1 98 ? 0.607 -2.586 -14.090 1.00 87.12 98 GLY A C 1
ATOM 767 O O . GLY A 1 98 ? -0.041 -3.509 -13.587 1.00 87.12 98 GLY A O 1
ATOM 768 N N . GLY A 1 99 ? 1.671 -2.796 -14.872 1.00 88.31 99 GLY A N 1
ATOM 769 C CA . GLY A 1 99 ? 2.209 -4.112 -15.212 1.00 88.31 99 GLY A CA 1
ATOM 770 C C . GLY A 1 99 ? 2.820 -4.837 -14.013 1.00 88.31 99 GLY A C 1
ATOM 771 O O . GLY A 1 99 ? 3.225 -4.216 -13.029 1.00 88.31 99 GLY A O 1
ATOM 772 N N . ASP A 1 100 ? 2.901 -6.162 -14.103 1.00 89.50 100 ASP A N 1
ATOM 773 C CA . ASP A 1 100 ? 3.614 -6.967 -13.113 1.00 89.50 100 ASP A CA 1
ATOM 774 C C . ASP A 1 100 ? 5.125 -6.676 -13.185 1.00 89.50 100 ASP A C 1
ATOM 776 O O . ASP A 1 100 ? 5.679 -6.412 -14.256 1.00 89.50 100 ASP A O 1
ATOM 780 N N . MET A 1 101 ? 5.781 -6.680 -12.025 1.00 91.44 101 MET A N 1
ATOM 781 C CA . MET A 1 101 ? 7.220 -6.456 -11.920 1.00 91.44 101 MET A CA 1
ATOM 782 C C . MET A 1 101 ? 7.949 -7.723 -11.486 1.00 91.44 101 MET A C 1
ATOM 784 O O . MET A 1 101 ? 7.489 -8.435 -10.590 1.00 91.44 101 MET A O 1
ATOM 788 N N . ASP A 1 102 ? 9.130 -7.933 -12.061 1.00 89.19 102 ASP A N 1
ATOM 789 C CA . ASP A 1 102 ? 10.013 -9.044 -11.733 1.00 89.19 102 ASP A CA 1
ATOM 790 C C . ASP A 1 102 ? 11.111 -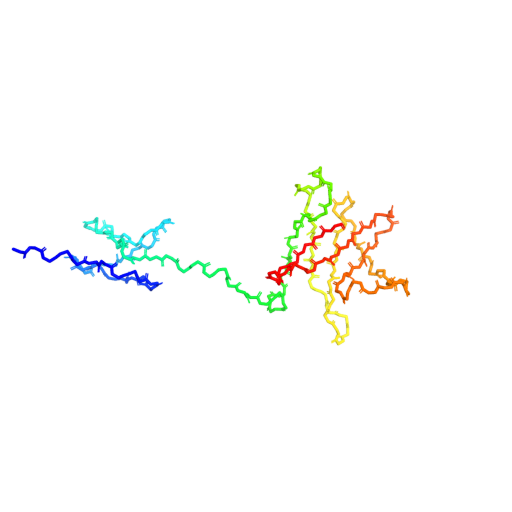8.607 -10.768 1.00 89.19 102 ASP A C 1
ATOM 792 O O . ASP A 1 102 ? 11.683 -7.515 -10.881 1.00 89.19 102 ASP A O 1
ATOM 796 N N . GLN A 1 103 ? 11.422 -9.480 -9.810 1.00 86.88 103 GLN A N 1
ATOM 797 C CA . GLN A 1 103 ? 12.479 -9.237 -8.837 1.00 86.88 103 GLN A CA 1
ATOM 798 C C . GLN A 1 103 ? 13.840 -9.259 -9.541 1.00 86.88 103 GLN A C 1
ATOM 800 O O . GLN A 1 103 ? 14.246 -10.260 -10.130 1.00 86.88 103 GLN A O 1
ATOM 805 N N . SER A 1 104 ? 14.557 -8.143 -9.470 1.00 81.25 104 SER A N 1
ATOM 806 C CA . SER A 1 104 ? 15.918 -8.016 -9.983 1.00 81.25 104 SER A CA 1
ATOM 807 C C . SER A 1 104 ? 16.909 -8.389 -8.883 1.00 81.25 104 SER A C 1
ATOM 809 O O . SER A 1 104 ? 16.836 -7.860 -7.773 1.00 81.25 104 SER A O 1
ATOM 811 N N . SER A 1 105 ? 17.855 -9.281 -9.176 1.00 66.38 105 SER A N 1
ATOM 812 C CA . SER A 1 105 ? 18.929 -9.612 -8.240 1.00 66.38 105 SER A CA 1
ATOM 813 C C . SER A 1 105 ? 19.847 -8.404 -8.021 1.00 66.38 105 SER A C 1
ATOM 815 O O . SER A 1 105 ? 20.213 -7.684 -8.953 1.00 66.38 105 SER A O 1
ATOM 817 N N . LEU A 1 106 ? 20.220 -8.163 -6.762 1.00 61.31 106 LEU A N 1
ATOM 818 C CA . LEU A 1 106 ? 21.193 -7.134 -6.408 1.00 61.31 106 LEU A CA 1
ATOM 819 C C . LEU A 1 106 ? 22.584 -7.580 -6.876 1.00 61.31 106 LEU A C 1
ATOM 821 O O . LEU A 1 106 ? 23.159 -8.535 -6.358 1.00 61.31 106 LEU A O 1
ATOM 825 N N . SER A 1 107 ? 23.128 -6.877 -7.865 1.00 49.12 107 SER A N 1
ATOM 826 C CA . SER A 1 107 ? 24.485 -7.088 -8.366 1.00 49.12 107 SER A CA 1
ATOM 827 C C . SER A 1 107 ? 25.526 -6.647 -7.330 1.00 49.12 107 SER A C 1
ATOM 829 O O . SER A 1 107 ? 25.874 -5.472 -7.292 1.00 49.12 107 SER A O 1
ATOM 831 N N . GLY A 1 108 ? 26.020 -7.583 -6.511 1.00 54.12 108 GLY A N 1
ATOM 832 C CA . GLY A 1 108 ? 27.371 -7.664 -5.913 1.00 54.12 108 GLY A CA 1
ATOM 833 C C . GLY A 1 108 ? 27.949 -6.518 -5.056 1.00 54.12 108 GLY A C 1
ATOM 834 O O . GLY A 1 108 ? 28.878 -6.762 -4.290 1.00 54.12 108 GLY A O 1
ATOM 835 N N . LYS A 1 109 ? 27.451 -5.281 -5.124 1.00 52.12 109 LYS A N 1
ATOM 836 C CA . LYS A 1 109 ? 27.957 -4.133 -4.361 1.00 52.12 109 LYS A CA 1
ATOM 837 C C . LYS A 1 109 ? 27.020 -3.833 -3.196 1.00 52.12 109 LYS A C 1
ATOM 839 O O . LYS A 1 109 ? 25.908 -3.375 -3.404 1.00 52.12 109 LYS A O 1
ATOM 844 N N . ARG A 1 110 ? 27.534 -4.119 -1.993 1.00 52.16 110 ARG A N 1
ATOM 845 C CA . ARG A 1 110 ? 27.055 -3.765 -0.643 1.00 52.16 110 ARG A CA 1
ATOM 846 C C . ARG A 1 110 ? 25.537 -3.847 -0.433 1.00 52.16 110 ARG A C 1
ATOM 848 O O . ARG A 1 110 ? 24.763 -2.984 -0.820 1.00 52.16 110 ARG A O 1
ATOM 855 N N . ARG A 1 111 ? 25.158 -4.900 0.288 1.00 48.50 111 ARG A N 1
ATOM 856 C CA . ARG A 1 111 ? 23.829 -5.163 0.836 1.00 48.50 111 ARG A CA 1
ATOM 857 C C . ARG A 1 111 ? 23.412 -3.999 1.755 1.00 48.50 111 ARG A C 1
ATOM 859 O O . ARG A 1 111 ? 23.843 -3.947 2.903 1.00 48.50 111 ARG A O 1
ATOM 866 N N . GLU A 1 112 ? 22.505 -3.134 1.317 1.00 55.00 112 GLU A N 1
ATOM 867 C CA . GLU A 1 112 ? 21.465 -2.707 2.254 1.00 55.00 112 GLU A CA 1
ATOM 868 C C . GLU A 1 112 ? 20.613 -3.957 2.472 1.00 55.00 112 GLU A C 1
ATOM 870 O O . GLU A 1 112 ? 19.876 -4.388 1.592 1.00 55.00 112 GLU A O 1
ATOM 875 N N . VAL A 1 113 ? 20.856 -4.645 3.591 1.00 59.06 113 VAL A N 1
ATOM 876 C CA . VAL A 1 113 ? 20.581 -6.077 3.840 1.00 59.06 113 VAL A CA 1
ATOM 877 C C . VAL A 1 113 ? 19.136 -6.529 3.553 1.00 59.06 113 VAL A C 1
ATOM 879 O O . VAL A 1 113 ? 18.888 -7.736 3.478 1.00 59.06 113 VAL A O 1
ATOM 882 N N . ARG A 1 114 ? 18.204 -5.590 3.357 1.00 71.31 114 ARG A N 1
ATOM 883 C CA . ARG A 1 114 ? 16.766 -5.828 3.227 1.00 71.31 114 ARG A CA 1
ATOM 884 C C . ARG A 1 114 ? 16.065 -5.050 2.096 1.00 71.31 114 ARG A C 1
ATOM 886 O O . ARG A 1 114 ? 14.840 -5.065 2.069 1.00 71.31 114 ARG A O 1
ATOM 893 N N . GLU A 1 115 ? 16.789 -4.372 1.200 1.00 82.75 115 GLU A N 1
ATOM 894 C CA . GLU A 1 115 ? 16.167 -3.744 0.020 1.00 82.75 115 GLU A CA 1
ATOM 895 C C . GLU A 1 115 ? 15.865 -4.804 -1.052 1.00 82.75 115 GLU A C 1
ATOM 897 O O . GLU A 1 115 ? 16.751 -5.557 -1.461 1.00 82.75 115 GLU A O 1
ATOM 902 N N . GLU A 1 116 ? 14.628 -4.853 -1.547 1.00 86.38 116 GLU A N 1
ATOM 903 C CA . GLU A 1 116 ? 14.249 -5.717 -2.669 1.00 86.38 116 GLU A CA 1
ATOM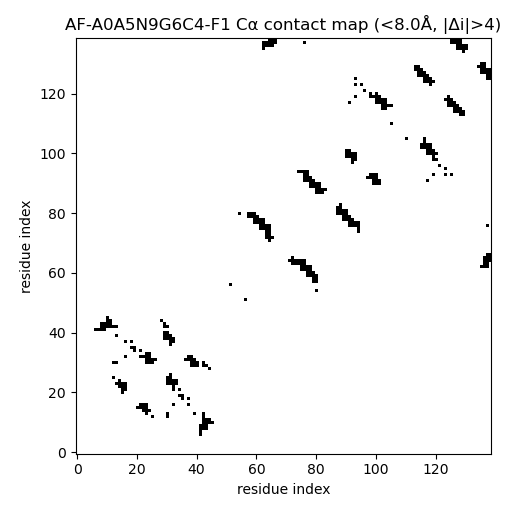 904 C C . GLU A 1 116 ? 13.916 -4.887 -3.906 1.00 86.38 116 GLU A C 1
ATOM 906 O O . GLU A 1 116 ? 13.032 -4.037 -3.863 1.00 86.38 116 GLU A O 1
ATOM 911 N N . ARG A 1 117 ? 14.583 -5.154 -5.033 1.00 88.81 117 ARG A N 1
ATOM 912 C CA . ARG A 1 117 ? 14.406 -4.372 -6.264 1.00 88.81 117 ARG A CA 1
ATOM 913 C C . ARG A 1 117 ? 13.557 -5.105 -7.287 1.00 88.81 117 ARG A C 1
ATOM 915 O O . ARG A 1 117 ? 13.731 -6.299 -7.519 1.00 88.81 117 ARG A O 1
ATOM 922 N N . TYR A 1 118 ? 12.697 -4.354 -7.956 1.00 91.06 118 TYR A N 1
ATOM 923 C CA . TYR A 1 118 ? 11.747 -4.822 -8.949 1.00 91.06 118 TYR A CA 1
ATOM 924 C C . TYR A 1 118 ? 11.900 -4.011 -10.233 1.00 91.06 118 TYR A C 1
ATOM 926 O O . TYR A 1 118 ? 12.118 -2.797 -10.194 1.00 91.06 118 TYR A O 1
ATOM 934 N N . LYS A 1 119 ? 11.767 -4.672 -11.384 1.00 92.38 119 LYS A N 1
ATOM 935 C CA . LYS A 1 119 ? 11.779 -4.037 -12.705 1.00 92.38 119 LYS A CA 1
ATOM 936 C C . LYS A 1 119 ? 10.569 -4.506 -13.506 1.00 92.38 119 LYS A C 1
ATOM 938 O O . LYS A 1 119 ? 10.260 -5.692 -13.509 1.00 92.38 119 LYS A O 1
ATOM 943 N N . CYS A 1 120 ? 9.886 -3.587 -14.180 1.00 92.12 120 CYS A N 1
ATOM 944 C CA . CYS A 1 120 ? 8.816 -3.944 -15.111 1.00 92.12 120 CYS A CA 1
ATOM 945 C C . CYS A 1 120 ? 9.341 -4.081 -16.559 1.00 92.12 120 CYS A C 1
ATOM 947 O O . CYS A 1 120 ? 10.422 -3.566 -16.876 1.00 92.12 120 CYS A O 1
ATOM 949 N N . PRO A 1 121 ? 8.564 -4.698 -17.472 1.00 90.38 121 PRO A N 1
ATOM 950 C CA . PRO A 1 121 ? 8.933 -4.824 -18.885 1.00 90.38 121 PRO A CA 1
ATOM 951 C C . PRO A 1 121 ? 9.175 -3.482 -19.590 1.00 90.38 121 PRO A C 1
ATOM 953 O O . PRO A 1 121 ? 10.044 -3.394 -20.450 1.00 90.38 121 PRO A O 1
ATOM 956 N N . SER A 1 122 ? 8.471 -2.418 -19.182 1.00 89.44 122 SER A N 1
ATOM 957 C CA . SER A 1 122 ? 8.652 -1.067 -19.735 1.00 89.44 122 SER A CA 1
ATOM 958 C C . SER A 1 122 ? 9.882 -0.329 -19.188 1.00 89.44 122 SER A C 1
ATOM 960 O O . SER A 1 122 ? 10.137 0.803 -19.579 1.00 89.44 122 SER A O 1
ATOM 962 N N . GLY A 1 123 ? 10.652 -0.938 -18.279 1.00 89.75 123 GLY A N 1
ATOM 963 C CA . GLY A 1 123 ? 11.911 -0.383 -17.777 1.00 89.75 123 GLY A CA 1
ATOM 964 C C . GLY A 1 123 ? 11.826 0.421 -16.476 1.00 89.75 123 GLY A C 1
ATOM 965 O O . GLY A 1 123 ? 12.875 0.799 -15.953 1.00 89.75 123 GLY A O 1
ATOM 966 N N . HIS A 1 124 ? 10.637 0.629 -15.901 1.00 90.88 124 HIS A N 1
ATOM 967 C CA . HIS A 1 124 ? 10.502 1.253 -14.580 1.00 90.88 124 HIS A CA 1
ATOM 968 C C . HIS A 1 124 ? 11.082 0.361 -13.481 1.00 90.88 124 HIS A C 1
ATOM 970 O O . HIS A 1 124 ? 11.005 -0.872 -13.546 1.00 90.88 124 HIS A O 1
ATOM 976 N N . ARG A 1 125 ? 11.638 0.997 -12.449 1.00 90.88 125 ARG A N 1
ATOM 977 C CA . ARG A 1 125 ? 12.255 0.338 -11.297 1.00 90.88 125 ARG A CA 1
ATOM 978 C C . ARG A 1 125 ? 11.572 0.798 -10.020 1.00 90.88 125 ARG A C 1
ATOM 980 O O . ARG A 1 125 ? 11.227 1.967 -9.908 1.00 90.88 125 ARG A O 1
ATOM 987 N N . VAL A 1 126 ? 11.384 -0.134 -9.097 1.00 90.94 126 VAL A N 1
ATOM 988 C CA . VAL A 1 126 ? 10.813 0.106 -7.768 1.00 90.94 126 VAL A CA 1
ATOM 989 C C . VAL A 1 126 ? 11.608 -0.713 -6.769 1.00 90.94 126 VAL A C 1
ATOM 991 O O . VAL A 1 126 ? 11.944 -1.864 -7.049 1.00 90.94 126 VAL A O 1
ATOM 994 N N . SER A 1 127 ? 11.890 -0.145 -5.608 1.00 89.94 127 SER A N 1
ATOM 995 C CA . SER A 1 127 ? 12.601 -0.818 -4.528 1.00 89.94 127 SER A CA 1
ATOM 996 C C . SER A 1 127 ? 11.743 -0.831 -3.271 1.00 89.94 127 SER A C 1
ATOM 998 O O . SER A 1 127 ? 11.205 0.196 -2.866 1.00 89.94 127 SER A O 1
ATOM 1000 N N . LEU A 1 128 ? 11.579 -2.002 -2.663 1.00 88.88 128 LEU A N 1
ATOM 1001 C CA . LEU A 1 128 ? 10.881 -2.168 -1.396 1.00 88.88 128 LEU A CA 1
ATOM 1002 C C . LEU A 1 128 ? 11.884 -2.089 -0.252 1.00 88.88 128 LEU A C 1
ATOM 1004 O O . LEU A 1 128 ? 12.891 -2.799 -0.252 1.00 88.88 128 LEU A O 1
ATOM 1008 N N . LEU A 1 129 ? 11.580 -1.244 0.729 1.00 86.62 129 LEU A N 1
ATOM 1009 C CA . LEU A 1 129 ? 12.433 -0.974 1.879 1.00 86.62 129 LEU A CA 1
ATOM 1010 C C . LEU A 1 129 ? 11.637 -1.193 3.170 1.00 86.62 129 LEU A C 1
ATOM 1012 O O . LEU A 1 129 ? 10.574 -0.582 3.340 1.00 86.62 129 LEU A O 1
ATOM 1016 N N . PRO A 1 130 ? 12.115 -2.037 4.101 1.00 82.38 130 PRO A N 1
AT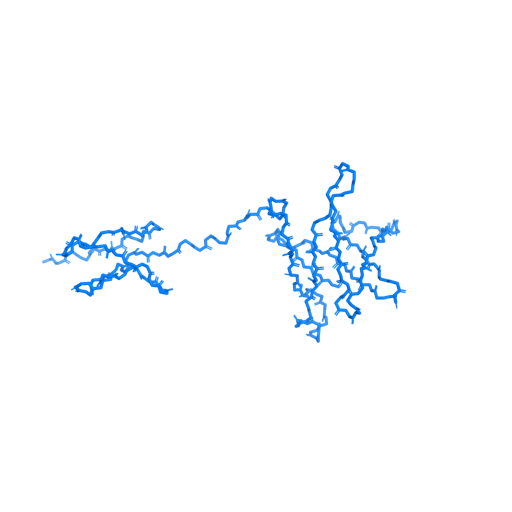OM 1017 C CA . PRO A 1 130 ? 11.532 -2.101 5.429 1.00 82.38 130 PRO A CA 1
ATOM 1018 C C . PRO A 1 130 ? 11.925 -0.855 6.222 1.00 82.38 130 PRO A C 1
ATOM 1020 O O . PRO A 1 130 ? 13.097 -0.486 6.305 1.00 82.38 130 PRO A O 1
ATOM 1023 N N . LYS A 1 131 ? 10.934 -0.219 6.836 1.00 79.12 131 LYS A N 1
ATOM 1024 C CA . LYS A 1 131 ? 11.124 0.864 7.797 1.00 79.12 131 LYS A CA 1
ATOM 1025 C C . LYS A 1 131 ? 11.596 0.308 9.138 1.00 79.12 131 LYS A C 1
ATOM 1027 O O . LYS A 1 131 ? 11.469 -0.884 9.424 1.00 79.12 131 LYS A O 1
ATOM 1032 N N . LYS A 1 132 ? 12.112 1.204 9.983 1.00 74.75 132 LYS A N 1
ATOM 1033 C CA . LYS A 1 132 ? 12.515 0.888 11.363 1.00 74.75 132 LYS A CA 1
ATOM 1034 C C . LYS A 1 132 ? 11.347 0.324 12.182 1.00 74.75 132 LYS A C 1
ATOM 1036 O O . LYS A 1 132 ? 11.555 -0.606 12.947 1.00 74.75 132 LYS A O 1
ATOM 1041 N N . ASP A 1 133 ? 10.132 0.796 11.906 1.00 71.38 133 ASP A N 1
ATOM 1042 C CA . ASP A 1 133 ? 8.887 0.381 12.570 1.00 71.38 133 ASP A CA 1
ATOM 1043 C C . ASP A 1 133 ? 8.334 -0.966 12.055 1.00 71.38 133 ASP A C 1
ATOM 1045 O O . ASP A 1 133 ? 7.164 -1.278 12.246 1.00 71.38 133 ASP A O 1
ATOM 1049 N N . GLY A 1 134 ? 9.109 -1.727 11.271 1.00 69.62 134 GLY A N 1
ATOM 1050 C CA . GLY A 1 134 ? 8.676 -3.004 10.682 1.00 69.62 134 GLY A CA 1
ATOM 1051 C C . GLY A 1 134 ? 7.686 -2.888 9.513 1.00 69.62 134 GLY A C 1
ATOM 1052 O O . GLY A 1 134 ? 7.421 -3.879 8.833 1.00 69.62 134 GLY A O 1
ATOM 1053 N N . SER A 1 135 ? 7.170 -1.690 9.229 1.00 75.25 135 SER A N 1
ATOM 1054 C CA . SER A 1 135 ? 6.327 -1.422 8.059 1.00 75.25 135 SER A CA 1
ATOM 1055 C C . SER A 1 135 ? 7.134 -1.389 6.756 1.00 75.25 135 SER A C 1
ATOM 1057 O O . SER A 1 135 ? 8.335 -1.135 6.753 1.00 75.25 135 SER A O 1
ATOM 1059 N N . LEU A 1 136 ? 6.479 -1.650 5.623 1.00 82.94 136 LEU A N 1
ATOM 1060 C CA . LEU A 1 136 ? 7.115 -1.676 4.304 1.00 82.94 136 LEU A CA 1
ATOM 1061 C C . LEU A 1 136 ? 6.798 -0.385 3.534 1.00 82.94 136 LEU A C 1
ATOM 1063 O O . LEU A 1 136 ? 5.683 0.134 3.604 1.00 82.94 136 LEU A O 1
ATOM 1067 N N . GLY A 1 137 ? 7.774 0.143 2.804 1.00 86.44 137 GLY A N 1
ATOM 1068 C CA . GLY A 1 137 ? 7.609 1.278 1.896 1.00 86.44 137 GLY A CA 1
ATOM 1069 C C . GLY A 1 137 ? 8.215 0.994 0.530 1.00 86.44 137 GLY A C 1
ATOM 1070 O O . GLY A 1 137 ? 8.947 0.014 0.375 1.00 86.44 137 GLY A O 1
ATOM 1071 N N . TRP A 1 138 ? 7.916 1.845 -0.452 1.00 89.56 138 TRP A N 1
ATOM 1072 C CA . TRP A 1 138 ? 8.534 1.758 -1.777 1.00 89.56 138 TRP A CA 1
ATOM 1073 C C . TRP A 1 138 ? 9.282 3.044 -2.153 1.00 89.56 138 TRP A C 1
ATOM 1075 O O . TRP A 1 138 ? 8.919 4.132 -1.702 1.00 89.56 138 TRP A O 1
ATOM 1085 N N . LYS A 1 139 ? 10.346 2.901 -2.946 1.00 88.88 139 LYS A N 1
ATOM 1086 C CA . LYS A 1 139 ? 11.191 3.967 -3.502 1.00 88.88 139 LYS A CA 1
ATOM 1087 C C . LYS A 1 139 ? 11.414 3.743 -4.994 1.00 88.88 139 LYS A C 1
ATOM 1089 O O . LYS A 1 139 ? 11.482 2.563 -5.411 1.00 88.88 139 LYS A O 1
#

pLDDT: mean 76.96, std 15.5, range [36.25, 92.38]

Foldseek 3Di:
DDDPDDQAADQDADQADPPPRDGFDDDPAWTADPPPGDTDPSYHHPPPPPPPQPPPPQDWDWAAADDDDPVRRPQIKIWGWDDDPPDTDIWIQDSPPRATWDWDDDPDPDDPPDKTWTAGPVGDIKIWDQDPVRDIHID

Mean predicted aligned error: 15.44 Å

Solvent-accessible surface area (backbone atoms only — not comparable to full-atom values): 8776 Å² total; per-residue (Å²): 136,83,82,82,76,79,76,70,78,32,67,67,77,68,60,57,33,92,89,76,68,45,64,33,45,76,61,98,79,45,36,33,21,89,88,77,72,51,66,46,83,42,44,44,77,73,83,72,73,73,81,68,58,85,80,77,69,79,51,77,43,77,28,46,46,70,56,91,58,73,89,42,52,84,48,56,34,44,34,31,72,39,75,58,87,95,44,80,42,82,41,39,33,37,71,86,77,66,44,69,34,47,79,49,81,83,78,90,70,77,77,65,90,66,62,47,39,31,36,32,93,90,67,54,72,44,31,38,38,70,44,95,85,72,47,68,30,31,70

Secondary structure (DSSP, 8-state):
---------BSSPPSB-TTT-PBPEE-SSSEE-TTT--B-TTB----------TTSS-PEEEEEB-SS-GGGTT-EEEEEEEEETTEEEEEEEPTTT--B-EEEP--SS---TT-EEEE-TTS-EEEEEE-TTS-EEE-